Protein AF-A0A4Q3FH02-F1 (afdb_monomer_lite)

Structure (mmCIF, N/CA/C/O backbone):
data_AF-A0A4Q3FH02-F1
#
_entry.id   AF-A0A4Q3FH02-F1
#
loop_
_atom_site.group_PDB
_atom_site.id
_atom_site.type_symbol
_atom_site.label_atom_id
_atom_site.label_alt_id
_atom_site.label_comp_id
_atom_site.label_asym_id
_atom_site.label_entity_id
_atom_site.label_seq_id
_atom_site.pdbx_PDB_ins_code
_atom_site.Cartn_x
_atom_site.Cartn_y
_atom_site.Cartn_z
_atom_site.occupancy
_atom_site.B_iso_or_equiv
_atom_site.auth_seq_id
_atom_site.auth_comp_id
_atom_site.auth_asym_id
_atom_site.auth_atom_id
_atom_site.pdbx_PDB_model_num
ATOM 1 N N . MET A 1 1 ? -36.176 1.642 17.203 1.00 54.09 1 MET A N 1
ATOM 2 C CA . MET A 1 1 ? -35.451 0.388 17.514 1.00 54.09 1 MET A CA 1
ATOM 3 C C . MET A 1 1 ? -33.966 0.659 17.317 1.00 54.09 1 MET A C 1
ATOM 5 O O . MET A 1 1 ? -33.619 1.076 16.222 1.00 54.09 1 MET A O 1
ATOM 9 N N . ARG A 1 2 ? -33.122 0.527 18.353 1.00 59.81 2 ARG A N 1
ATOM 10 C CA . ARG A 1 2 ? -31.658 0.689 18.223 1.00 59.81 2 ARG A CA 1
ATOM 11 C C . ARG A 1 2 ? -31.080 -0.578 17.591 1.00 59.81 2 ARG A C 1
ATOM 13 O O . ARG A 1 2 ? -31.454 -1.669 18.012 1.00 59.81 2 ARG A O 1
ATOM 20 N N . SER A 1 3 ? -30.237 -0.439 16.574 1.00 74.88 3 SER A N 1
ATOM 21 C CA . SER A 1 3 ? -29.642 -1.576 15.846 1.00 74.88 3 SER A CA 1
ATOM 22 C C . SER A 1 3 ? -28.143 -1.689 16.129 1.00 74.88 3 SER A C 1
ATOM 24 O O . SER A 1 3 ? -27.570 -0.793 16.743 1.00 74.88 3 SER A O 1
ATOM 26 N N . PHE A 1 4 ? -27.478 -2.739 15.633 1.00 70.62 4 PHE A N 1
ATOM 27 C CA . PHE A 1 4 ? -26.016 -2.881 15.733 1.00 70.62 4 PHE A CA 1
ATOM 28 C C . PHE A 1 4 ? -25.250 -1.655 15.194 1.00 70.62 4 PHE A C 1
ATOM 30 O O . PHE A 1 4 ? -24.145 -1.375 15.649 1.00 70.62 4 PHE A O 1
ATOM 37 N N . ARG A 1 5 ? -25.853 -0.861 14.295 1.00 72.88 5 ARG A N 1
ATOM 38 C CA . ARG A 1 5 ? -25.272 0.392 13.779 1.00 72.88 5 ARG A CA 1
ATOM 39 C C . ARG A 1 5 ? -25.124 1.490 14.839 1.00 72.88 5 ARG A C 1
ATOM 41 O O . ARG A 1 5 ? -24.264 2.351 14.696 1.00 72.88 5 ARG A O 1
ATOM 48 N N . ASP A 1 6 ? -25.884 1.430 15.932 1.00 83.25 6 ASP A N 1
ATOM 49 C CA . ASP A 1 6 ? -25.817 2.399 17.034 1.00 83.25 6 ASP A CA 1
ATOM 50 C C . ASP A 1 6 ? -24.841 1.964 18.148 1.00 83.25 6 ASP A C 1
ATOM 52 O O . ASP A 1 6 ? -24.843 2.542 19.238 1.00 83.25 6 ASP A O 1
ATOM 56 N N . ALA A 1 7 ? -24.025 0.921 17.933 1.00 87.12 7 ALA A N 1
ATOM 57 C CA . ALA A 1 7 ? -23.257 0.262 18.998 1.00 87.12 7 ALA A CA 1
ATOM 58 C C . ALA A 1 7 ? -22.334 1.208 19.786 1.00 87.12 7 ALA A C 1
ATOM 60 O O . ALA A 1 7 ? -22.256 1.114 21.011 1.00 87.12 7 ALA A O 1
ATOM 61 N N . LYS A 1 8 ? -21.704 2.189 19.124 1.00 89.19 8 LYS A N 1
ATOM 62 C CA . LYS A 1 8 ? -20.881 3.210 19.802 1.00 89.19 8 LYS A CA 1
ATOM 63 C C . LYS A 1 8 ? -21.709 4.111 20.725 1.00 89.19 8 LYS A C 1
ATOM 65 O O . LYS A 1 8 ? -21.263 4.438 21.825 1.00 89.19 8 LYS A O 1
ATOM 70 N N . LEU A 1 9 ? -22.920 4.489 20.307 1.00 89.81 9 LEU A N 1
ATOM 71 C CA . LEU A 1 9 ? -23.844 5.269 21.136 1.00 89.81 9 LEU A CA 1
ATOM 72 C C . LEU A 1 9 ? -24.343 4.445 22.329 1.00 89.81 9 LEU A C 1
ATOM 74 O O . LEU A 1 9 ? -24.434 4.970 23.439 1.00 89.81 9 LEU A O 1
ATOM 78 N N . MET A 1 10 ? -24.605 3.150 22.129 1.00 90.56 10 MET A N 1
ATOM 79 C CA . MET A 1 10 ? -24.952 2.227 23.214 1.00 90.56 10 MET A CA 1
ATOM 80 C C . MET A 1 10 ? -23.813 2.080 24.227 1.00 90.56 10 MET A C 1
ATOM 82 O O . MET A 1 10 ? -24.060 2.216 25.423 1.00 90.56 10 MET A O 1
ATOM 86 N N . ALA A 1 11 ? -22.571 1.896 23.770 1.00 92.88 11 ALA A N 1
ATOM 87 C CA . ALA A 1 11 ? -21.407 1.781 24.649 1.00 92.88 11 ALA A CA 1
ATOM 88 C C . ALA A 1 11 ? -21.173 3.065 25.459 1.00 92.88 11 ALA A C 1
ATOM 90 O O . ALA A 1 11 ? -20.889 3.009 26.656 1.00 92.88 11 ALA A O 1
ATOM 91 N N . ARG A 1 12 ? -21.360 4.234 24.833 1.00 93.94 12 ARG A N 1
ATOM 92 C CA . ARG A 1 12 ? -21.288 5.526 25.526 1.00 93.94 12 ARG A CA 1
ATOM 93 C C . ARG A 1 12 ? -22.362 5.653 26.609 1.00 93.94 12 ARG A C 1
ATOM 95 O O . ARG A 1 12 ? -22.027 5.937 27.755 1.00 93.94 12 ARG A O 1
ATOM 102 N N . SER A 1 13 ? -23.623 5.387 26.267 1.00 93.19 13 SER A N 1
ATOM 103 C CA . SER A 1 13 ? -24.743 5.459 27.215 1.00 93.19 13 SER A CA 1
ATOM 104 C C . SER A 1 13 ? -24.587 4.464 28.375 1.00 93.19 13 SER A C 1
ATOM 106 O O . SER A 1 13 ? -24.846 4.818 29.527 1.00 93.19 13 SER A O 1
ATOM 108 N N . LEU A 1 14 ? -24.107 3.245 28.098 1.00 92.88 14 LEU A N 1
ATOM 109 C CA . LEU A 1 14 ? -23.802 2.2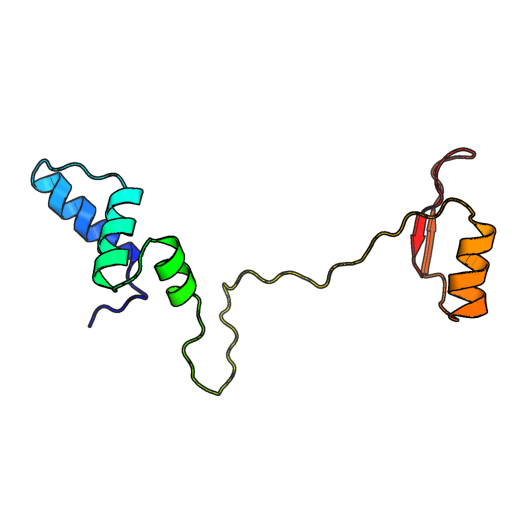26 29.107 1.00 92.88 14 LEU A CA 1
ATOM 110 C C . LEU A 1 14 ? -22.737 2.719 30.091 1.00 92.88 14 LEU A C 1
ATOM 112 O O . LEU A 1 14 ? -22.940 2.661 31.305 1.00 92.88 14 LEU A O 1
ATOM 116 N N . ARG A 1 15 ? -21.622 3.238 29.568 1.00 94.88 15 ARG A N 1
ATOM 117 C CA . ARG A 1 15 ? -20.521 3.762 30.380 1.00 94.88 15 ARG A CA 1
ATOM 118 C C . ARG A 1 15 ? -20.968 4.935 31.252 1.00 94.88 15 ARG A C 1
ATOM 120 O O . ARG A 1 15 ? -20.650 4.951 32.436 1.00 94.88 15 ARG A O 1
ATOM 127 N N . GLU A 1 16 ? -21.706 5.893 30.693 1.00 93.62 16 GLU A N 1
ATOM 128 C CA . GLU A 1 16 ? -22.229 7.049 31.438 1.00 93.62 16 GLU A CA 1
ATOM 129 C C . GLU A 1 16 ? -23.163 6.604 32.579 1.00 93.62 16 GLU A C 1
ATOM 131 O O . GLU A 1 16 ? -23.027 7.060 33.714 1.00 93.62 16 GLU A O 1
ATOM 136 N N . THR A 1 17 ? -24.050 5.640 32.313 1.00 94.38 17 THR A N 1
ATOM 137 C CA . THR A 1 17 ? -24.994 5.118 33.317 1.00 94.38 17 THR A CA 1
ATOM 138 C C . THR A 1 17 ? -24.290 4.373 34.452 1.00 94.38 17 THR A C 1
ATOM 140 O O . THR A 1 17 ? -24.668 4.514 35.615 1.00 94.38 17 THR A O 1
ATOM 143 N N . LEU A 1 18 ? -23.276 3.563 34.140 1.00 93.94 18 LEU A N 1
ATOM 144 C CA . LEU A 1 18 ? -22.546 2.790 35.149 1.00 93.94 18 LEU A CA 1
ATOM 145 C C . LEU A 1 18 ? -21.576 3.654 35.956 1.00 93.94 18 LEU A C 1
ATOM 147 O O . LEU A 1 18 ? -21.466 3.465 37.167 1.00 93.94 18 LEU A O 1
ATOM 151 N N . ALA A 1 19 ? -20.980 4.676 35.339 1.00 93.25 19 ALA A N 1
ATOM 152 C CA . ALA A 1 19 ? -20.191 5.670 36.059 1.00 93.25 19 ALA A CA 1
ATOM 153 C C . ALA A 1 19 ? -21.026 6.388 37.136 1.00 93.25 19 ALA A C 1
ATOM 155 O O . ALA A 1 19 ? -20.551 6.561 38.257 1.00 93.25 19 ALA A O 1
ATOM 156 N N . ALA A 1 20 ? -22.290 6.722 36.843 1.00 92.50 20 ALA A N 1
ATOM 157 C CA . ALA A 1 20 ? -23.212 7.316 37.817 1.00 92.50 20 ALA A CA 1
ATOM 158 C C . ALA A 1 20 ? -23.546 6.382 38.999 1.00 92.50 20 ALA A C 1
ATOM 160 O O . ALA A 1 20 ? -23.933 6.848 40.066 1.00 92.50 20 ALA A O 1
ATOM 161 N N . LYS A 1 21 ? -23.375 5.065 38.828 1.00 94.56 21 LYS A N 1
ATOM 162 C CA . LYS A 1 21 ? -23.526 4.051 39.885 1.00 94.56 21 LYS A CA 1
ATOM 163 C C . LYS A 1 21 ? -22.199 3.692 40.565 1.00 94.56 21 LYS A C 1
ATOM 165 O O . LYS A 1 21 ? -22.130 2.670 41.240 1.00 94.56 21 LYS A O 1
ATOM 170 N N . HIS A 1 22 ? -21.154 4.500 40.373 1.00 91.81 22 HIS A N 1
ATOM 171 C CA . HIS A 1 22 ? -19.799 4.251 40.875 1.00 91.81 22 HIS A CA 1
ATOM 172 C C . HIS A 1 22 ? -19.169 2.938 40.374 1.00 91.81 22 HIS A C 1
ATOM 174 O O . HIS A 1 22 ? -18.313 2.360 41.039 1.00 91.81 22 HIS A O 1
ATOM 180 N N . LEU A 1 23 ? -19.555 2.486 39.177 1.00 91.44 23 LEU A N 1
ATOM 181 C CA . LEU A 1 23 ? -18.955 1.350 38.477 1.00 91.44 23 LEU A CA 1
ATOM 182 C C . LEU A 1 23 ? -18.212 1.870 37.236 1.00 91.44 23 LEU A C 1
ATOM 184 O O . LEU A 1 23 ? -18.789 1.918 36.145 1.00 91.44 23 LEU A O 1
ATOM 188 N N . PRO A 1 24 ? -16.960 2.339 37.384 1.00 86.62 24 PRO A N 1
ATOM 189 C CA . PRO A 1 24 ? -16.204 2.864 36.259 1.00 86.62 24 PRO A CA 1
ATOM 190 C C . PRO A 1 24 ? -15.873 1.739 35.273 1.00 86.62 24 PRO A C 1
ATOM 192 O O . PRO A 1 24 ? -15.306 0.719 35.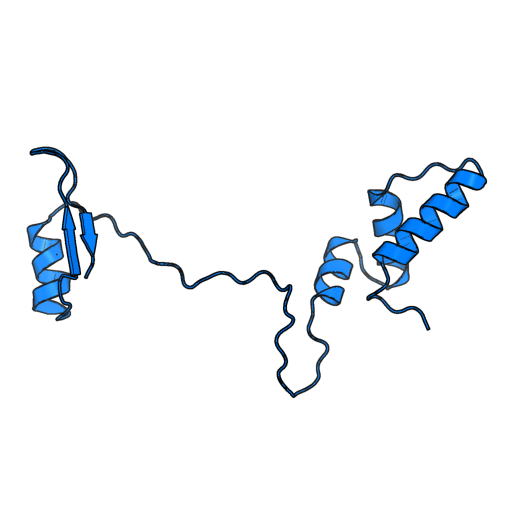649 1.00 86.62 24 PRO A O 1
ATOM 195 N N . LEU A 1 25 ? -16.200 1.963 34.001 1.00 91.88 25 LEU A N 1
ATOM 196 C CA . LEU A 1 25 ? -15.774 1.125 32.884 1.00 91.88 25 LEU A CA 1
ATOM 197 C C . LEU A 1 25 ? -14.945 1.953 31.908 1.00 91.88 25 LEU A C 1
ATOM 199 O O . LEU A 1 25 ? -15.276 3.105 31.590 1.00 91.88 25 LEU A O 1
ATOM 203 N N . SER A 1 26 ? -13.885 1.351 31.380 1.00 93.25 26 SER A N 1
ATOM 204 C CA . SER A 1 26 ? -13.167 1.895 30.236 1.00 93.25 26 SER A CA 1
ATOM 205 C C . SER A 1 26 ? -14.068 1.923 28.996 1.00 93.25 26 SER A C 1
ATOM 207 O O . SER A 1 26 ? -15.120 1.286 28.917 1.00 93.25 26 SER A O 1
ATOM 209 N N . HIS A 1 27 ? -13.670 2.710 27.994 1.00 89.81 27 HIS A N 1
ATOM 210 C CA . HIS A 1 27 ? -14.403 2.741 26.728 1.00 89.81 27 HIS A CA 1
ATOM 211 C C . HIS A 1 27 ? -14.366 1.377 26.024 1.00 89.81 27 HIS A C 1
ATOM 213 O O . HIS A 1 27 ? -15.386 0.941 25.502 1.00 89.81 27 HIS A O 1
ATOM 219 N N . SER A 1 28 ? -13.214 0.700 26.080 1.00 92.19 28 SER A N 1
ATOM 220 C CA . SER A 1 28 ? -13.015 -0.626 25.493 1.00 92.19 28 SER A CA 1
ATOM 221 C C . SER A 1 28 ? -13.961 -1.657 26.108 1.00 92.19 28 SER A C 1
ATOM 223 O O . SER A 1 28 ? -14.683 -2.324 25.381 1.00 92.19 28 SER A O 1
ATOM 225 N N . GLU A 1 29 ? -14.050 -1.729 27.439 1.00 95.50 29 GLU A N 1
ATOM 226 C CA . GLU A 1 29 ? -14.936 -2.685 28.127 1.00 95.50 29 GLU A CA 1
ATOM 227 C C . GLU A 1 29 ? -16.414 -2.471 27.783 1.00 95.50 29 GLU A C 1
ATOM 229 O O . GLU A 1 29 ? -17.158 -3.430 27.593 1.00 95.50 29 GLU A O 1
ATOM 234 N N . ALA A 1 30 ? -16.849 -1.214 27.656 1.00 95.25 30 ALA A N 1
ATOM 235 C CA . ALA A 1 30 ? -18.220 -0.916 27.255 1.00 95.25 30 ALA A CA 1
ATOM 236 C C . ALA A 1 30 ? -18.523 -1.384 25.819 1.00 95.25 30 ALA A C 1
ATOM 238 O O . ALA A 1 30 ? -19.636 -1.838 25.554 1.00 95.25 30 ALA A O 1
ATOM 239 N N . LEU A 1 31 ? -17.550 -1.301 24.903 1.00 94.62 31 LEU A N 1
ATOM 240 C CA . LEU A 1 31 ? -17.687 -1.821 23.539 1.00 94.62 31 LEU A CA 1
ATOM 241 C C . LEU A 1 31 ? -17.773 -3.352 23.526 1.00 94.62 31 LEU A C 1
ATOM 243 O O . LEU A 1 31 ? -18.636 -3.893 22.838 1.00 94.62 31 LEU A O 1
ATOM 247 N N . GLU A 1 32 ? -16.957 -4.035 24.333 1.00 95.56 32 GLU A N 1
ATOM 248 C CA . GLU A 1 32 ? -16.995 -5.499 24.471 1.00 95.56 32 GLU A CA 1
ATOM 249 C C . GLU A 1 32 ? -18.344 -5.995 25.011 1.00 95.56 32 GLU A C 1
ATOM 251 O O . GLU A 1 32 ? -18.924 -6.956 24.502 1.00 95.56 32 GLU A O 1
ATOM 256 N N . ILE A 1 33 ? -18.903 -5.310 26.014 1.00 94.62 33 ILE A N 1
ATOM 257 C CA . ILE A 1 33 ? -20.223 -5.656 26.562 1.00 94.62 33 ILE A CA 1
ATOM 258 C C . ILE A 1 33 ? -21.310 -5.502 25.493 1.00 94.62 33 ILE A C 1
ATOM 260 O O . ILE A 1 33 ? -22.166 -6.377 25.357 1.00 94.62 33 ILE A O 1
ATOM 264 N N . VAL A 1 34 ? -21.275 -4.416 24.717 1.00 93.94 34 VAL A N 1
ATOM 265 C CA . VAL A 1 34 ? -22.236 -4.195 23.628 1.00 93.94 34 VAL A CA 1
ATOM 266 C C . VAL A 1 34 ? -22.067 -5.241 22.525 1.00 93.94 34 VAL A C 1
ATOM 268 O O . VAL A 1 34 ? -23.068 -5.762 22.042 1.00 93.94 34 VAL A O 1
ATOM 271 N N . ALA A 1 35 ? -20.839 -5.621 22.165 1.00 93.56 35 ALA A N 1
ATOM 272 C CA . ALA A 1 35 ? -20.584 -6.682 21.190 1.00 93.56 35 ALA A CA 1
ATOM 273 C C . ALA A 1 35 ? -21.265 -8.003 21.565 1.00 93.56 35 ALA A C 1
ATOM 275 O O . ALA A 1 35 ? -22.002 -8.581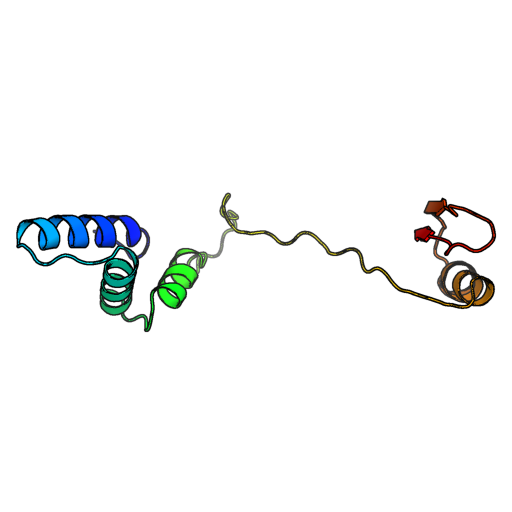 20.759 1.00 93.56 35 ALA A O 1
ATOM 276 N N . ARG A 1 36 ? -21.124 -8.409 22.830 1.00 93.44 36 ARG A N 1
ATOM 277 C CA . ARG A 1 36 ? -21.751 -9.626 23.360 1.00 93.44 36 ARG A CA 1
ATOM 278 C C . ARG A 1 36 ? -23.276 -9.558 23.385 1.00 93.44 36 ARG A C 1
ATOM 280 O O . ARG A 1 36 ? -23.927 -10.570 23.143 1.00 93.44 36 ARG A O 1
ATOM 287 N N . GLN A 1 37 ? -23.868 -8.380 23.606 1.00 91.62 37 GLN A N 1
ATOM 288 C CA . GLN A 1 37 ? -25.329 -8.192 23.524 1.00 91.62 37 GLN A CA 1
ATOM 289 C C . GLN A 1 37 ? -25.883 -8.455 22.115 1.00 91.62 37 GLN A C 1
ATOM 291 O O . GLN A 1 37 ? -27.033 -8.864 21.978 1.00 91.62 37 GLN A O 1
ATOM 296 N N . PHE A 1 38 ? -25.064 -8.256 21.079 1.00 88.88 38 PHE A N 1
ATOM 297 C CA . PHE A 1 38 ? -25.388 -8.580 19.687 1.00 88.88 38 PHE A CA 1
ATOM 298 C C . PHE A 1 38 ? -24.906 -9.979 19.258 1.00 88.88 38 PHE A C 1
ATOM 300 O O . PHE A 1 38 ? -24.937 -10.295 18.069 1.00 88.88 38 PHE A O 1
ATOM 307 N N . GLY A 1 39 ? -24.459 -10.820 20.200 1.00 89.06 39 GLY A N 1
ATOM 308 C CA . GLY A 1 39 ? -23.997 -12.184 19.927 1.00 89.06 39 GLY A CA 1
ATOM 309 C C . GLY A 1 39 ? -22.672 -12.259 19.162 1.00 89.06 39 GLY A C 1
ATOM 310 O O . GLY A 1 39 ? -22.436 -13.237 18.460 1.00 89.06 39 GLY A O 1
ATOM 311 N N . CYS A 1 40 ? -21.841 -11.217 19.235 1.00 89.88 40 CYS A N 1
ATOM 312 C CA . CYS A 1 40 ? -20.484 -11.222 18.690 1.00 89.88 40 CYS A CA 1
ATOM 313 C C . CYS A 1 40 ? -19.470 -11.487 19.812 1.00 89.88 40 CYS A C 1
ATOM 315 O O . CYS A 1 40 ? -19.687 -11.054 20.945 1.00 89.88 40 CYS A O 1
ATOM 317 N N . ASP A 1 41 ? -18.376 -12.181 19.491 1.00 88.88 41 ASP A N 1
ATOM 318 C CA . ASP A 1 41 ? -17.369 -12.593 20.479 1.00 88.88 41 ASP A CA 1
ATOM 319 C C . ASP A 1 41 ? -16.605 -11.401 21.075 1.00 88.88 41 ASP A C 1
ATOM 321 O O . ASP A 1 41 ? -16.367 -11.358 22.287 1.00 88.88 41 ASP A O 1
ATOM 325 N N . ASP A 1 42 ? -16.282 -10.417 20.230 1.00 93.38 42 ASP A N 1
ATOM 326 C CA . ASP A 1 42 ? -15.591 -9.183 20.598 1.00 93.38 42 ASP A CA 1
ATOM 327 C C . ASP A 1 42 ? -16.070 -7.965 19.784 1.00 93.38 42 ASP A C 1
ATOM 329 O O . ASP A 1 42 ? -16.857 -8.074 18.827 1.00 93.38 42 ASP A O 1
ATOM 333 N N . TRP A 1 43 ? -15.591 -6.777 20.171 1.00 91.12 43 TRP A N 1
ATOM 334 C CA . TRP A 1 43 ? -15.891 -5.529 19.465 1.00 91.12 43 TRP A CA 1
ATOM 335 C C . TRP A 1 43 ? -15.464 -5.537 17.993 1.00 91.12 43 TRP A C 1
ATOM 337 O O . TRP A 1 43 ? -16.184 -4.982 17.162 1.00 91.12 43 TRP A O 1
ATOM 347 N N . ASN A 1 44 ? -14.340 -6.159 17.638 1.00 91.62 44 ASN A N 1
ATOM 348 C CA . ASN A 1 44 ? -13.849 -6.171 16.260 1.00 91.62 44 ASN A CA 1
ATOM 349 C C . ASN A 1 44 ? -14.798 -6.950 15.338 1.00 91.62 44 ASN A C 1
ATOM 351 O O . ASN A 1 44 ? -15.074 -6.494 14.227 1.00 91.62 44 ASN A O 1
ATOM 355 N N . VAL A 1 45 ? -15.365 -8.064 15.811 1.00 88.81 45 VAL A N 1
ATOM 356 C CA . VAL A 1 45 ? -16.374 -8.845 15.076 1.00 88.81 45 VAL A CA 1
ATOM 357 C C . VAL A 1 45 ? -17.651 -8.029 14.863 1.00 88.81 45 VAL A C 1
ATOM 359 O O . VAL A 1 45 ? -18.190 -7.995 13.753 1.00 88.81 45 VAL A O 1
ATOM 362 N N . LEU A 1 46 ? -18.133 -7.326 15.896 1.00 88.00 46 LEU A N 1
ATOM 363 C CA . LEU A 1 46 ? -19.295 -6.444 15.747 1.00 88.00 46 LEU A CA 1
ATOM 364 C C . LEU A 1 46 ? -18.987 -5.269 14.802 1.00 88.00 46 LEU A C 1
ATOM 366 O O . LEU A 1 46 ? -19.815 -4.931 13.958 1.00 88.00 46 LEU A O 1
ATOM 370 N N . ALA A 1 47 ? -17.801 -4.667 14.906 1.00 86.25 47 ALA A N 1
ATOM 371 C CA . ALA A 1 47 ? -17.365 -3.555 14.064 1.00 86.25 47 ALA A CA 1
ATOM 372 C C . ALA A 1 47 ? -17.281 -3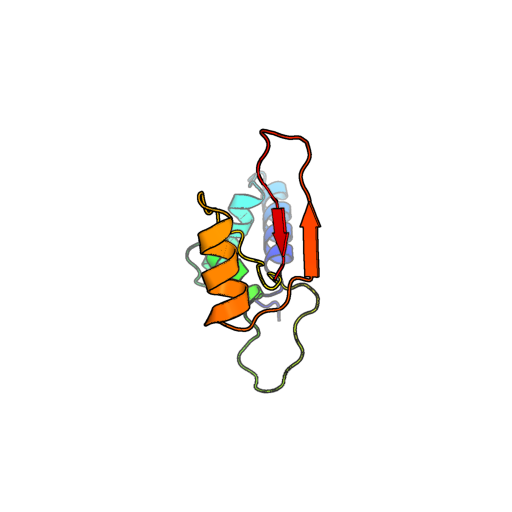.946 12.582 1.00 86.25 47 ALA A C 1
ATOM 374 O O . ALA A 1 47 ? -17.723 -3.177 11.727 1.00 86.25 47 ALA A O 1
ATOM 375 N N . ALA A 1 48 ? -16.799 -5.155 12.280 1.00 83.56 48 ALA A N 1
ATOM 376 C CA . ALA A 1 48 ? -16.804 -5.700 10.926 1.00 83.56 48 ALA A CA 1
ATOM 377 C C . ALA A 1 48 ? -18.235 -5.826 10.376 1.00 83.56 48 ALA A C 1
ATOM 379 O O . ALA A 1 48 ? -18.512 -5.335 9.285 1.00 83.56 48 ALA A O 1
ATOM 380 N N . LYS A 1 49 ? -19.175 -6.368 11.164 1.00 80.88 49 LYS A N 1
ATOM 38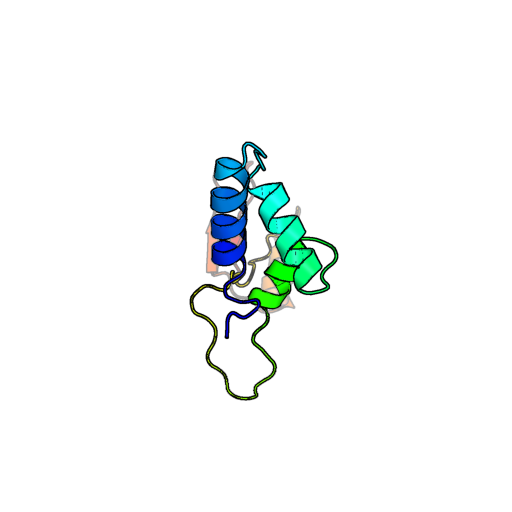1 C CA . LYS A 1 49 ? -20.596 -6.478 10.777 1.00 80.88 49 LYS A CA 1
ATOM 382 C C . LYS A 1 49 ? -21.298 -5.128 10.616 1.00 80.88 49 LYS A C 1
ATOM 384 O O . LYS A 1 49 ? -22.212 -5.011 9.806 1.00 80.88 49 LYS A O 1
ATOM 389 N N . ILE A 1 50 ? -20.893 -4.097 11.364 1.00 80.69 50 ILE A N 1
ATOM 390 C CA . ILE A 1 50 ? -21.380 -2.721 11.153 1.00 80.69 50 ILE A CA 1
ATOM 391 C C . ILE A 1 50 ? -20.984 -2.217 9.759 1.00 80.69 50 ILE A C 1
ATOM 393 O O . ILE A 1 50 ? -21.781 -1.534 9.112 1.00 80.69 50 ILE A O 1
ATOM 397 N N . GLY A 1 51 ? -19.773 -2.566 9.315 1.00 66.19 51 GLY A N 1
ATOM 398 C CA . GLY A 1 51 ? -19.237 -2.234 7.997 1.00 66.19 51 GLY A CA 1
ATOM 399 C C . GLY A 1 51 ? -19.707 -3.151 6.868 1.00 66.19 51 GLY A C 1
ATOM 400 O O . GLY A 1 51 ? -19.572 -2.767 5.707 1.00 66.19 51 GLY A O 1
ATOM 401 N N . GLU A 1 52 ? -20.275 -4.324 7.170 1.00 66.56 52 GLU A N 1
ATOM 402 C CA . GLU A 1 52 ? -20.850 -5.193 6.148 1.00 66.56 52 GLU A CA 1
ATOM 403 C C . GLU A 1 52 ? -22.021 -4.469 5.465 1.00 66.56 52 GLU A C 1
ATOM 405 O O . GLU A 1 52 ? -23.019 -4.119 6.117 1.00 66.56 52 GLU A O 1
ATOM 410 N N . PRO A 1 53 ? -21.938 -4.224 4.144 1.00 54.66 53 PRO A N 1
ATOM 411 C CA . PRO A 1 53 ? -23.077 -3.748 3.390 1.00 54.66 53 PRO A CA 1
ATOM 412 C C . PRO A 1 53 ? -24.119 -4.858 3.458 1.00 54.66 53 PRO A C 1
ATOM 414 O O . PRO A 1 53 ? -23.983 -5.896 2.814 1.00 54.66 53 PRO A O 1
ATOM 417 N N . GLY A 1 54 ? -25.118 -4.668 4.325 1.00 54.00 54 GLY A N 1
ATOM 418 C CA . GLY A 1 54 ? -26.176 -5.644 4.536 1.00 54.00 54 GLY A CA 1
ATOM 419 C C . GLY A 1 54 ? -26.685 -6.134 3.189 1.00 54.00 54 GLY A C 1
ATOM 420 O O . GLY A 1 54 ? -26.964 -5.307 2.325 1.00 54.00 54 GLY A O 1
ATOM 421 N N . SER A 1 55 ? -26.748 -7.458 3.028 1.00 46.97 55 SER A N 1
ATOM 422 C CA . SER A 1 55 ? -27.225 -8.147 1.830 1.00 46.97 55 SER A CA 1
ATOM 423 C C . SER A 1 55 ? -28.496 -7.488 1.291 1.00 46.97 55 SER A C 1
ATOM 425 O O . SER A 1 55 ? -29.613 -7.757 1.731 1.00 46.97 55 SER A O 1
ATOM 427 N N . LYS A 1 56 ? -28.302 -6.556 0.365 1.00 43.16 56 LYS A N 1
ATOM 428 C CA . LYS A 1 56 ? -29.304 -5.985 -0.513 1.00 43.16 56 LYS A CA 1
ATOM 429 C C . LYS A 1 56 ? -28.591 -5.725 -1.822 1.00 43.16 56 LYS A C 1
ATOM 431 O O . LYS A 1 56 ? -27.724 -4.863 -1.924 1.00 43.16 56 LYS A O 1
ATOM 436 N N . ALA A 1 57 ? -28.958 -6.535 -2.807 1.00 43.72 57 ALA A N 1
ATOM 437 C CA . ALA A 1 57 ? -28.740 -6.234 -4.205 1.00 43.72 57 ALA A CA 1
ATOM 438 C C . ALA A 1 57 ? -29.110 -4.764 -4.468 1.00 43.72 57 ALA A C 1
ATOM 440 O O . ALA A 1 57 ? -30.206 -4.332 -4.112 1.00 43.72 57 ALA A O 1
ATOM 441 N N . GLY A 1 58 ? -28.188 -4.010 -5.060 1.00 38.69 58 GLY A N 1
ATOM 442 C CA . GLY A 1 58 ? -28.388 -2.602 -5.404 1.00 38.69 58 GLY A CA 1
ATOM 443 C C . GLY A 1 58 ? -27.288 -1.727 -4.824 1.00 38.69 58 GLY A C 1
ATOM 444 O O . GLY A 1 58 ? -27.353 -1.313 -3.671 1.00 38.69 58 GLY A O 1
ATOM 445 N N . GLY A 1 59 ? -26.263 -1.479 -5.637 1.00 46.03 59 GLY A N 1
ATOM 446 C CA . GLY A 1 59 ? -25.073 -0.738 -5.255 1.00 46.03 59 GLY A CA 1
ATOM 447 C C . GLY A 1 59 ? -25.374 0.702 -4.857 1.00 46.03 59 GLY A C 1
ATOM 448 O O . GLY A 1 59 ? -25.809 1.503 -5.675 1.00 46.03 59 GLY A O 1
ATOM 449 N N . VAL A 1 60 ? -25.034 1.032 -3.618 1.00 46.19 60 VAL A N 1
ATOM 450 C CA . VAL A 1 60 ? -24.491 2.340 -3.258 1.00 46.19 60 VAL A CA 1
ATOM 451 C C . VAL A 1 60 ? -23.326 2.041 -2.328 1.00 46.19 60 VAL A C 1
ATOM 453 O O . VAL A 1 60 ? -23.494 1.476 -1.249 1.00 46.19 60 VAL A O 1
ATOM 456 N N . ILE A 1 61 ? -22.119 2.310 -2.810 1.00 53.97 61 ILE A N 1
ATOM 457 C CA . ILE A 1 61 ? -20.881 2.038 -2.087 1.00 53.97 61 ILE A CA 1
ATOM 458 C C . ILE A 1 61 ? -20.815 3.033 -0.925 1.00 53.97 61 ILE A C 1
ATOM 460 O O . ILE A 1 61 ? -20.836 4.236 -1.172 1.00 53.97 61 ILE A O 1
ATOM 464 N N . ALA A 1 62 ? -20.763 2.549 0.319 1.00 56.62 62 ALA A N 1
ATOM 465 C CA . ALA A 1 62 ? -20.670 3.406 1.499 1.00 56.62 62 ALA A CA 1
ATOM 466 C C . ALA A 1 62 ? -19.459 4.351 1.386 1.00 56.62 62 ALA A C 1
ATOM 468 O O . ALA A 1 62 ? -18.351 3.918 1.051 1.00 56.62 62 ALA A O 1
ATOM 469 N N . GLU A 1 63 ? -19.697 5.636 1.638 1.00 57.72 63 GLU A N 1
ATOM 470 C CA . GLU A 1 63 ? -18.752 6.738 1.405 1.00 57.72 63 GLU A CA 1
ATOM 471 C C . GLU A 1 63 ? -17.510 6.660 2.317 1.00 57.72 63 GLU A C 1
ATOM 473 O O . GLU A 1 63 ? -16.450 7.148 1.944 1.00 57.72 63 GLU A O 1
ATOM 478 N N . ASP A 1 64 ? -17.611 5.941 3.443 1.00 60.25 64 ASP A N 1
ATOM 479 C CA . ASP A 1 64 ? -16.595 5.858 4.508 1.00 60.25 64 ASP A CA 1
ATOM 480 C C . ASP A 1 64 ? -15.871 4.498 4.614 1.00 60.25 64 ASP A C 1
ATOM 482 O O . ASP A 1 64 ? -15.179 4.213 5.594 1.00 60.25 64 ASP A O 1
ATOM 486 N N . ALA A 1 65 ? -16.019 3.610 3.627 1.00 68.81 65 ALA A N 1
ATOM 487 C CA . ALA A 1 65 ? -15.285 2.345 3.637 1.00 68.81 65 ALA A CA 1
ATOM 488 C C . ALA A 1 65 ? -13.794 2.570 3.316 1.00 68.81 65 ALA A C 1
ATOM 490 O O . ALA A 1 65 ? -13.466 3.224 2.325 1.00 68.81 65 ALA A O 1
ATOM 491 N N . VAL A 1 66 ? -12.886 1.973 4.100 1.00 79.81 66 VAL A N 1
ATOM 492 C CA . VAL A 1 66 ? -11.449 1.940 3.773 1.00 79.81 66 VAL A CA 1
ATOM 493 C C . VAL A 1 66 ? -11.275 1.230 2.432 1.00 79.81 66 VAL A C 1
ATOM 495 O O . VAL A 1 66 ? -11.540 0.034 2.314 1.00 79.81 66 VAL A O 1
ATOM 498 N N . ARG A 1 67 ? -10.830 1.970 1.413 1.00 79.19 67 ARG A N 1
ATOM 499 C CA . ARG A 1 67 ? -10.510 1.419 0.094 1.00 79.19 67 ARG A CA 1
ATOM 500 C C . ARG A 1 67 ? -9.005 1.372 -0.076 1.00 79.19 67 ARG A C 1
ATOM 502 O O . ARG A 1 67 ? -8.340 2.403 -0.034 1.00 79.19 67 ARG A O 1
ATOM 509 N N . LEU A 1 68 ? -8.482 0.175 -0.308 1.00 84.31 68 LEU A N 1
ATOM 510 C CA . LEU A 1 68 ? -7.135 0.031 -0.836 1.00 84.31 68 LEU A CA 1
ATOM 511 C C . LEU A 1 68 ? -7.164 0.437 -2.309 1.00 84.31 68 LEU A C 1
ATOM 513 O O . LEU A 1 68 ? -8.027 -0.005 -3.068 1.00 84.31 68 LEU A O 1
ATOM 517 N N . GLN A 1 69 ? -6.241 1.309 -2.698 1.00 84.81 69 GLN A N 1
ATOM 518 C CA . GLN A 1 69 ? -6.019 1.608 -4.106 1.00 84.81 69 GLN A CA 1
ATOM 519 C C . GLN A 1 69 ? -5.339 0.414 -4.785 1.00 84.81 69 GLN A C 1
ATOM 521 O O . GLN A 1 69 ? -4.764 -0.452 -4.121 1.00 84.81 69 GLN A O 1
ATOM 526 N N . MET A 1 70 ? -5.409 0.368 -6.116 1.00 88.25 70 MET A N 1
ATOM 527 C CA . MET A 1 70 ? -4.648 -0.603 -6.895 1.00 88.25 70 MET A CA 1
ATOM 528 C C . MET A 1 70 ? -3.156 -0.425 -6.586 1.00 88.25 70 MET A C 1
ATOM 530 O O . MET A 1 70 ? -2.615 0.668 -6.742 1.00 88.25 70 MET A O 1
ATOM 534 N N . GLY A 1 71 ? -2.509 -1.484 -6.100 1.00 90.19 71 GLY A N 1
ATOM 535 C CA . GLY A 1 71 ? -1.083 -1.453 -5.795 1.00 90.19 71 GLY A CA 1
ATOM 536 C C . GLY A 1 71 ? -0.246 -1.466 -7.070 1.00 90.19 71 GLY A C 1
ATOM 537 O O . GLY A 1 71 ? -0.547 -2.219 -7.994 1.00 90.19 71 GLY A O 1
ATOM 538 N N . ILE A 1 72 ? 0.822 -0.668 -7.096 1.00 91.38 72 ILE A N 1
ATOM 539 C CA . ILE A 1 72 ? 1.826 -0.689 -8.165 1.00 91.38 72 ILE A CA 1
ATOM 540 C C . ILE A 1 72 ? 3.008 -1.534 -7.666 1.00 91.38 72 ILE A C 1
ATOM 542 O O . ILE A 1 72 ? 3.683 -1.123 -6.716 1.00 91.38 72 ILE A O 1
ATOM 546 N N . PRO A 1 73 ? 3.247 -2.733 -8.228 1.00 93.50 73 PRO A N 1
ATOM 547 C CA . PRO A 1 73 ? 4.329 -3.596 -7.774 1.00 93.50 73 PRO A CA 1
ATOM 548 C C . PRO A 1 73 ? 5.692 -3.014 -8.161 1.00 93.50 73 PRO A C 1
ATOM 550 O O . PRO A 1 73 ? 5.916 -2.638 -9.308 1.00 93.50 73 PRO A O 1
ATOM 553 N N . ILE A 1 74 ? 6.628 -2.998 -7.211 1.00 94.44 74 ILE A N 1
ATOM 554 C CA . ILE A 1 74 ? 8.026 -2.628 -7.458 1.00 94.44 74 ILE A CA 1
ATOM 555 C C . ILE A 1 74 ? 8.852 -3.910 -7.508 1.00 94.44 74 ILE A C 1
ATOM 557 O O . ILE A 1 74 ? 8.966 -4.626 -6.512 1.00 94.44 74 ILE A O 1
ATOM 561 N N . LEU A 1 75 ? 9.438 -4.194 -8.670 1.00 95.62 75 LEU A N 1
ATOM 562 C CA . LEU A 1 75 ? 10.263 -5.377 -8.902 1.00 95.62 75 LEU A CA 1
ATOM 563 C C . LEU A 1 75 ? 11.737 -4.976 -8.990 1.00 95.62 75 LEU A C 1
ATOM 565 O O . LEU A 1 75 ? 12.094 -4.042 -9.704 1.00 95.62 75 LEU A O 1
ATOM 569 N N . ARG A 1 76 ? 12.610 -5.691 -8.271 1.00 96.44 76 ARG A N 1
ATOM 570 C CA . ARG A 1 76 ? 14.057 -5.444 -8.288 1.00 96.44 76 ARG A CA 1
ATOM 571 C C . ARG A 1 76 ? 14.765 -6.461 -9.172 1.00 96.44 76 ARG A C 1
ATOM 573 O O . ARG A 1 76 ? 14.704 -7.658 -8.908 1.00 96.44 76 ARG A O 1
ATOM 580 N N . ILE A 1 77 ? 15.487 -5.963 -10.169 1.00 97.06 77 ILE A N 1
ATOM 581 C CA . ILE A 1 77 ? 16.270 -6.757 -11.121 1.00 97.06 77 ILE A CA 1
ATOM 582 C C . ILE A 1 77 ? 17.710 -6.234 -11.118 1.00 97.06 77 ILE A C 1
ATOM 584 O O . ILE A 1 77 ? 17.940 -5.049 -10.886 1.00 97.06 77 ILE A O 1
ATOM 588 N N . PHE A 1 78 ? 18.681 -7.128 -11.310 1.00 96.06 78 PHE A N 1
ATOM 589 C CA . PHE A 1 78 ? 20.111 -6.808 -11.197 1.00 96.06 78 PHE A CA 1
ATOM 590 C C . PHE A 1 78 ? 20.812 -6.615 -12.541 1.00 96.06 78 PHE A C 1
ATOM 592 O O . PHE A 1 78 ? 21.832 -5.935 -12.594 1.00 96.06 78 PHE A O 1
ATOM 599 N N . ASP A 1 79 ? 20.266 -7.188 -13.611 1.00 96.75 79 ASP A N 1
ATOM 600 C CA . ASP A 1 79 ? 20.773 -7.028 -14.970 1.00 96.75 79 ASP A CA 1
ATOM 601 C C . ASP A 1 79 ? 19.814 -6.128 -15.760 1.00 96.75 79 ASP A C 1
ATOM 603 O O . ASP A 1 79 ? 18.678 -6.504 -16.056 1.00 96.75 79 ASP A O 1
ATOM 607 N N . GLU A 1 80 ? 20.268 -4.911 -16.057 1.00 95.25 80 GLU A N 1
ATOM 608 C CA . GLU A 1 80 ? 19.489 -3.911 -16.790 1.00 95.25 80 GLU A CA 1
ATOM 609 C C . GLU A 1 80 ? 19.169 -4.357 -18.220 1.00 95.25 80 GLU A C 1
ATOM 611 O O . GLU A 1 80 ? 18.052 -4.142 -18.693 1.00 95.25 80 GLU A O 1
ATOM 616 N N . ALA A 1 81 ? 20.129 -4.986 -18.903 1.00 97.19 81 ALA A N 1
ATOM 617 C CA . ALA A 1 81 ? 19.955 -5.410 -20.285 1.00 97.19 81 ALA A CA 1
ATOM 618 C C . ALA A 1 81 ? 18.898 -6.513 -20.366 1.00 97.19 81 ALA A C 1
ATOM 620 O O . ALA A 1 81 ? 17.984 -6.433 -21.185 1.00 97.19 81 ALA A O 1
ATOM 621 N N . LYS A 1 82 ? 18.954 -7.486 -19.449 1.00 98.00 82 LYS A N 1
ATOM 622 C CA . LYS A 1 82 ? 17.943 -8.548 -19.365 1.00 98.00 82 LYS A CA 1
ATOM 623 C C . LYS A 1 82 ? 16.568 -8.045 -18.950 1.00 98.00 82 LYS A C 1
ATOM 625 O O . LYS A 1 82 ? 15.570 -8.568 -19.440 1.00 98.00 82 LYS A O 1
ATOM 630 N N . ALA A 1 83 ? 16.493 -7.027 -18.092 1.00 97.50 83 ALA A N 1
ATOM 631 C CA . ALA A 1 83 ? 15.220 -6.391 -17.775 1.00 97.50 83 ALA A CA 1
ATOM 632 C C . ALA A 1 83 ? 14.587 -5.767 -19.031 1.00 97.50 83 ALA A C 1
ATOM 634 O O . ALA A 1 83 ? 13.424 -6.036 -19.323 1.00 97.50 83 ALA A O 1
ATOM 635 N N . LYS A 1 84 ? 15.351 -4.983 -19.802 1.00 97.12 84 LYS A N 1
ATOM 636 C CA . LYS A 1 84 ? 14.850 -4.330 -21.023 1.00 97.12 84 LYS A CA 1
ATOM 637 C C . LYS A 1 84 ? 14.453 -5.345 -22.100 1.00 97.12 84 LYS A C 1
ATOM 639 O O . LYS A 1 84 ? 13.351 -5.235 -22.623 1.00 97.12 84 LYS A O 1
ATOM 644 N N . GLU A 1 85 ? 15.274 -6.372 -22.334 1.00 98.31 85 GLU A N 1
ATOM 645 C CA . GLU A 1 85 ? 14.963 -7.470 -23.268 1.00 98.31 85 GLU A CA 1
ATOM 646 C C . GLU A 1 85 ? 13.631 -8.151 -22.911 1.00 98.31 85 GLU A C 1
ATOM 648 O O . GLU A 1 85 ? 12.780 -8.387 -23.766 1.00 98.31 85 GLU A O 1
ATOM 653 N N . PHE A 1 86 ? 13.409 -8.439 -21.627 1.00 98.19 86 PHE A N 1
ATOM 654 C CA . PHE A 1 86 ? 12.190 -9.113 -21.195 1.00 98.19 86 PHE A CA 1
ATOM 655 C C . PHE A 1 86 ? 10.946 -8.214 -21.274 1.00 98.19 86 PHE A C 1
ATOM 657 O O . PHE A 1 86 ? 9.930 -8.623 -21.833 1.00 98.19 86 PHE A O 1
ATOM 664 N N . TYR A 1 87 ? 10.995 -7.001 -20.716 1.00 97.75 87 TYR A N 1
ATOM 665 C CA . TYR A 1 87 ? 9.803 -6.149 -20.631 1.00 97.75 87 TYR A CA 1
ATOM 666 C C . TYR A 1 87 ? 9.482 -5.431 -21.943 1.00 97.75 87 TYR A C 1
ATOM 668 O O . TYR A 1 87 ? 8.314 -5.356 -22.314 1.00 97.75 87 TYR A O 1
ATOM 676 N N . LEU A 1 88 ? 10.488 -4.918 -22.650 1.00 97.75 88 LEU A N 1
ATOM 677 C CA . LEU A 1 88 ? 10.268 -4.110 -23.850 1.00 97.75 88 LEU A CA 1
ATOM 678 C C . LEU A 1 88 ? 10.199 -4.982 -25.104 1.00 97.75 88 LEU A C 1
ATOM 680 O O . LEU A 1 88 ? 9.245 -4.870 -25.867 1.00 97.75 88 LEU A O 1
ATOM 684 N N . ASP A 1 89 ? 11.166 -5.882 -25.297 1.00 98.00 89 ASP A N 1
ATOM 685 C CA . ASP A 1 89 ? 11.269 -6.634 -26.553 1.00 98.00 89 ASP A CA 1
ATOM 686 C C . ASP A 1 89 ? 10.381 -7.886 -26.555 1.00 98.00 89 ASP A C 1
ATOM 688 O O . ASP A 1 89 ? 9.712 -8.173 -27.547 1.00 98.00 89 ASP A O 1
ATOM 692 N N . PHE A 1 90 ? 10.354 -8.639 -25.449 1.00 98.12 90 PHE A N 1
ATOM 693 C CA . PHE A 1 90 ? 9.572 -9.875 -25.362 1.00 98.12 90 PHE A CA 1
ATOM 694 C C . PHE A 1 90 ? 8.101 -9.632 -24.999 1.00 98.12 90 PHE A C 1
ATOM 696 O O . PHE A 1 90 ? 7.213 -10.128 -25.692 1.00 98.12 90 PHE A O 1
ATOM 703 N N . LEU A 1 91 ? 7.822 -8.884 -23.926 1.00 98.00 91 LEU A N 1
ATOM 704 C CA . LEU A 1 91 ? 6.443 -8.584 -23.514 1.00 98.00 91 LEU A CA 1
ATOM 705 C C . LEU A 1 91 ? 5.802 -7.436 -24.308 1.00 98.00 91 LEU A C 1
ATOM 707 O O . LEU A 1 91 ? 4.577 -7.308 -24.293 1.00 98.00 91 LEU A O 1
ATOM 711 N N . GLY A 1 92 ? 6.599 -6.627 -25.012 1.00 97.62 92 GLY A N 1
ATOM 712 C CA . GLY A 1 92 ? 6.094 -5.526 -25.830 1.00 97.62 92 GLY A CA 1
ATOM 713 C C . GLY A 1 92 ? 5.603 -4.322 -25.025 1.00 97.62 92 GLY A C 1
ATOM 714 O O . GLY A 1 92 ? 4.756 -3.579 -25.520 1.00 97.62 92 GLY A O 1
ATOM 715 N N . PHE A 1 93 ? 6.066 -4.138 -23.784 1.00 98.00 93 PHE A N 1
ATOM 716 C CA . PHE A 1 93 ? 5.737 -2.946 -23.001 1.00 98.00 93 PHE A CA 1
ATOM 717 C C . PHE A 1 93 ? 6.494 -1.719 -23.507 1.00 98.00 93 PHE A C 1
ATOM 719 O O . PHE A 1 93 ? 7.463 -1.812 -24.263 1.00 98.00 93 PHE A O 1
ATOM 726 N N . THR A 1 94 ? 6.058 -0.547 -23.057 1.00 97.75 94 THR A N 1
ATOM 727 C CA . THR A 1 94 ? 6.629 0.735 -23.473 1.00 97.75 94 THR A CA 1
ATOM 728 C C . THR A 1 94 ? 7.175 1.455 -22.262 1.00 97.75 94 THR A C 1
ATOM 730 O O . THR A 1 94 ? 6.459 1.643 -21.289 1.00 97.75 94 THR A O 1
ATOM 733 N N . MET A 1 95 ? 8.428 1.898 -22.338 1.00 96.56 95 MET A N 1
ATOM 734 C CA . MET A 1 95 ? 9.028 2.697 -21.274 1.00 96.56 95 MET A CA 1
ATOM 735 C C . MET A 1 95 ? 8.274 4.021 -21.123 1.00 96.56 95 MET A C 1
ATOM 737 O O . MET A 1 95 ? 8.227 4.813 -22.064 1.00 96.56 95 MET A O 1
ATOM 741 N N . ASP A 1 96 ? 7.727 4.257 -19.938 1.00 97.19 96 ASP A N 1
ATOM 742 C CA . ASP A 1 96 ? 7.095 5.520 -19.564 1.00 97.19 96 ASP A CA 1
ATOM 743 C C . ASP A 1 96 ? 8.157 6.523 -19.092 1.00 97.19 96 ASP A C 1
ATOM 745 O O . ASP A 1 96 ? 8.263 7.636 -19.609 1.00 97.19 96 ASP A O 1
ATOM 749 N N . TRP A 1 97 ? 9.029 6.104 -18.167 1.00 97.38 97 TRP A N 1
ATOM 750 C CA . TRP A 1 97 ? 10.152 6.920 -17.703 1.00 97.38 97 TRP A CA 1
ATOM 751 C C . TRP A 1 97 ? 11.300 6.079 -17.141 1.00 97.38 97 TRP A C 1
ATOM 753 O O . TRP A 1 97 ? 11.094 4.969 -16.645 1.00 97.38 97 TRP A O 1
ATOM 763 N N . ASP A 1 98 ? 12.510 6.647 -17.155 1.00 96.56 98 ASP A N 1
ATOM 764 C CA . ASP A 1 98 ? 13.665 6.127 -16.429 1.00 96.56 98 ASP A CA 1
ATOM 765 C C . ASP A 1 98 ? 14.431 7.223 -15.664 1.00 96.56 98 ASP A C 1
ATOM 767 O O . ASP A 1 98 ? 14.368 8.415 -15.970 1.00 96.56 98 ASP A O 1
ATOM 771 N N . HIS A 1 99 ? 15.113 6.834 -14.583 1.00 96.94 99 HIS A N 1
ATOM 772 C CA . HIS A 1 99 ? 15.939 7.753 -13.805 1.00 96.94 99 HIS A CA 1
ATOM 773 C C . HIS A 1 99 ? 17.095 7.054 -13.087 1.00 96.94 99 HIS A C 1
ATOM 775 O O . HIS A 1 99 ? 16.922 6.024 -12.428 1.00 96.94 99 HIS A O 1
ATOM 781 N N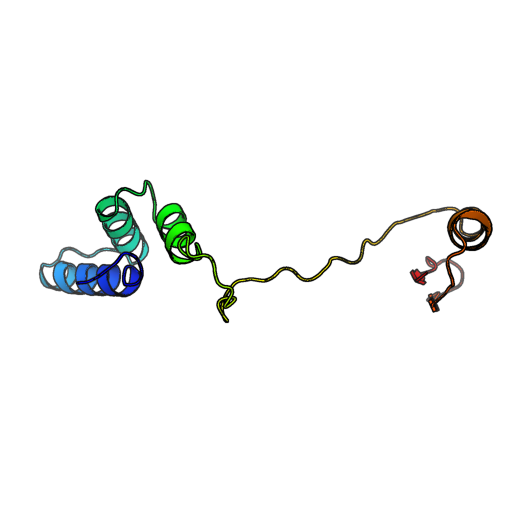 . ARG A 1 100 ? 18.278 7.680 -13.139 1.00 97.62 100 ARG A N 1
ATOM 782 C CA . ARG A 1 100 ? 19.468 7.264 -12.393 1.00 97.62 100 ARG A CA 1
ATOM 783 C C . ARG A 1 100 ? 20.081 8.453 -11.656 1.00 97.62 100 ARG A C 1
ATOM 785 O O . ARG A 1 100 ? 20.503 9.424 -12.273 1.00 97.62 100 ARG A O 1
ATOM 792 N N . PHE A 1 101 ? 20.216 8.325 -10.338 1.00 96.31 101 PHE A N 1
ATOM 793 C CA . PHE A 1 101 ? 20.766 9.377 -9.472 1.00 96.31 101 PHE A CA 1
ATOM 794 C C . PHE A 1 101 ? 22.300 9.535 -9.555 1.00 96.31 101 PHE A C 1
ATOM 796 O O . PHE A 1 101 ? 22.850 10.490 -9.014 1.00 96.31 101 PHE A O 1
ATOM 803 N N . GLY A 1 102 ? 23.013 8.602 -10.196 1.00 94.94 102 GLY A N 1
ATOM 804 C CA . GLY A 1 102 ? 24.465 8.663 -10.390 1.00 94.94 102 GLY A CA 1
ATOM 805 C C . GLY A 1 102 ? 25.050 7.383 -11.009 1.00 94.94 102 GLY A C 1
ATOM 806 O O . GLY A 1 102 ? 24.350 6.373 -11.069 1.00 94.94 102 GLY A O 1
ATOM 807 N N . PRO A 1 103 ? 26.325 7.380 -11.445 1.00 91.94 103 PRO A N 1
ATOM 808 C CA . PRO A 1 103 ? 26.907 6.295 -12.252 1.00 91.94 103 PRO A CA 1
ATOM 809 C C . PRO A 1 103 ? 26.817 4.891 -11.635 1.00 91.94 103 PRO A C 1
ATOM 811 O O . PRO A 1 103 ? 26.596 3.923 -12.352 1.00 91.94 103 PRO A O 1
ATOM 814 N N . ASN A 1 104 ? 26.918 4.786 -10.306 1.00 93.31 104 ASN A N 1
ATOM 815 C CA . ASN A 1 104 ? 26.890 3.513 -9.572 1.00 93.31 104 ASN A CA 1
ATOM 816 C C . ASN A 1 104 ? 25.592 3.308 -8.769 1.00 93.31 104 ASN A C 1
ATOM 818 O O . ASN A 1 104 ? 25.562 2.523 -7.824 1.00 93.31 104 ASN A O 1
ATOM 822 N N . MET A 1 105 ? 24.530 4.042 -9.107 1.00 95.31 105 MET A N 1
ATOM 823 C CA . MET A 1 105 ? 23.229 3.943 -8.441 1.00 95.31 105 MET A CA 1
ATOM 824 C C . MET A 1 105 ? 22.260 3.081 -9.261 1.00 95.31 105 MET A C 1
ATOM 826 O O . MET A 1 105 ? 22.416 3.003 -10.484 1.00 95.31 105 MET A O 1
ATOM 830 N N . PRO A 1 106 ? 21.248 2.454 -8.630 1.00 95.19 106 PRO A N 1
ATOM 831 C CA . PRO A 1 106 ? 20.210 1.721 -9.347 1.00 95.19 106 PRO A CA 1
ATOM 832 C C . PRO A 1 106 ? 19.503 2.589 -10.393 1.00 95.19 106 PRO A C 1
ATOM 834 O O . PRO A 1 106 ? 19.305 3.789 -10.183 1.00 95.19 106 PRO A O 1
ATOM 837 N N . LEU A 1 107 ? 19.106 1.959 -11.497 1.00 96.06 107 LEU A N 1
ATOM 838 C CA . LEU A 1 107 ? 18.186 2.538 -12.467 1.00 96.06 107 LEU A CA 1
ATOM 839 C C . LEU A 1 107 ? 16.753 2.262 -12.012 1.00 96.06 107 LEU A C 1
ATOM 841 O O . LEU A 1 107 ? 16.404 1.113 -11.742 1.00 96.06 107 LEU A O 1
ATOM 845 N N . TYR A 1 108 ? 15.938 3.306 -11.950 1.00 97.06 108 TYR A N 1
ATOM 846 C CA . TYR A 1 108 ? 14.495 3.190 -11.782 1.00 97.06 108 TYR A CA 1
ATOM 847 C C . TYR A 1 108 ? 13.840 3.323 -13.152 1.00 97.06 108 TYR A C 1
ATOM 849 O O . TYR A 1 108 ? 14.226 4.204 -13.916 1.00 97.06 108 TYR A O 1
ATOM 857 N N . MET A 1 109 ? 12.896 2.438 -13.462 1.00 96.19 109 MET A N 1
ATOM 858 C CA . MET A 1 109 ? 12.171 2.399 -14.733 1.00 96.19 109 MET A CA 1
ATOM 859 C C . MET A 1 109 ? 10.699 2.104 -14.474 1.00 96.19 109 MET A C 1
ATOM 861 O O . MET A 1 109 ? 10.381 1.311 -13.582 1.00 96.19 109 MET A O 1
ATOM 865 N N . GLN A 1 110 ? 9.833 2.693 -15.290 1.00 97.00 110 GLN A N 1
ATOM 866 C CA . GLN A 1 110 ? 8.421 2.349 -15.392 1.00 97.00 110 GLN A CA 1
ATOM 867 C C . GLN A 1 110 ? 8.113 1.958 -16.835 1.00 97.00 110 GLN A C 1
ATOM 869 O O . GLN A 1 110 ? 8.513 2.657 -17.764 1.00 97.00 110 GLN A O 1
ATOM 874 N N . VAL A 1 111 ? 7.425 0.831 -17.000 1.00 94.38 111 VAL A N 1
ATOM 875 C CA . VAL A 1 111 ? 7.015 0.236 -18.281 1.00 94.38 111 VAL A CA 1
ATOM 876 C C . VAL A 1 111 ? 5.518 -0.045 -18.290 1.00 94.38 111 VAL A C 1
ATOM 878 O O . VAL A 1 111 ? 4.939 -0.076 -17.177 1.00 94.38 111 VAL A O 1
#

pLDDT: mean 86.43, std 15.16, range [38.69, 98.31]

Radius of gyration: 26.52 Å; chains: 1; bounding box: 62×22×67 Å

Foldseek 3Di:
DDDLLCLLVQLVVVQVVCVVVVNHDDSQVSLQVSCVVVVHNGNVRSVVVSLPPPPDPDDDHDPPDDDDDDDDDDDDDDDPVVVCCVVCVPVPDDWPDWDDPDDPGDIDTDD

Sequence (111 aa):
MRSFRDAKLMARSLRETLAAKHLPLSHSEALEIVARQFGCDDWNVLAAKIGEPGSKAGGVIAEDAVRLQMGIPILRIFDEAKAKEFYLDFLGFTMDWDHRFGPNMPLYMQV

Secondary structure (DSSP, 8-state):
---GGGHHHHHHHHHHHHHHTT----HHHHHHHHHHHTT-SSHHHHHHHHHS--S-SS----TT---PPPP------S-HHHHHIIIIIIS-----EEEESSTTSPEEEE-